Protein AF-H2YXJ9-F1 (afdb_monomer_lite)

Structure (mmCIF, N/CA/C/O backbone):
data_AF-H2YXJ9-F1
#
_entry.id   AF-H2YXJ9-F1
#
loop_
_atom_site.group_PDB
_atom_site.id
_atom_site.type_symbol
_atom_site.label_atom_id
_atom_site.label_alt_id
_atom_site.label_comp_id
_atom_site.label_asym_id
_atom_site.label_entity_id
_atom_site.label_seq_id
_atom_site.pdbx_PDB_ins_code
_atom_site.Cartn_x
_atom_site.Cartn_y
_atom_site.Cartn_z
_atom_site.occupancy
_atom_site.B_iso_or_equiv
_atom_site.auth_seq_id
_atom_site.auth_comp_id
_atom_site.auth_asym_id
_atom_site.auth_atom_id
_atom_site.pdbx_PDB_model_num
ATOM 1 N N . MET A 1 1 ? -15.880 -17.498 7.156 1.00 49.94 1 MET A N 1
ATOM 2 C CA . MET A 1 1 ? -15.996 -17.890 5.734 1.00 49.94 1 MET A CA 1
ATOM 3 C C . MET A 1 1 ? -15.118 -16.949 4.906 1.00 49.94 1 MET A C 1
ATOM 5 O O . MET A 1 1 ? -15.268 -15.735 5.033 1.00 49.94 1 MET A O 1
ATOM 9 N N . LEU A 1 2 ? -14.137 -17.473 4.163 1.00 62.19 2 LEU A N 1
ATOM 10 C CA . LEU A 1 2 ? -13.329 -16.682 3.222 1.00 62.19 2 LEU A CA 1
ATOM 11 C C . LEU A 1 2 ? -14.214 -16.336 2.020 1.00 62.19 2 LEU A C 1
ATOM 13 O O . LEU A 1 2 ? -14.666 -17.236 1.320 1.00 62.19 2 LEU A O 1
ATOM 17 N N . SER A 1 3 ? -14.511 -15.052 1.813 1.00 83.75 3 SER A N 1
ATOM 18 C CA . SER A 1 3 ? -15.211 -14.620 0.603 1.00 83.75 3 SER A CA 1
ATOM 19 C C . SER A 1 3 ? -14.231 -14.598 -0.572 1.00 83.75 3 SER A C 1
ATOM 21 O O . SER A 1 3 ? -13.045 -14.316 -0.386 1.00 83.75 3 SER A O 1
ATOM 23 N N . VAL A 1 4 ? -14.720 -14.866 -1.790 1.00 90.88 4 VAL A N 1
ATOM 24 C CA . VAL A 1 4 ? -13.919 -14.867 -3.034 1.00 90.88 4 VAL A CA 1
ATOM 25 C C . VAL A 1 4 ? -13.062 -13.601 -3.162 1.00 90.88 4 VAL A C 1
ATOM 27 O O . VAL A 1 4 ? -11.912 -13.668 -3.581 1.00 90.88 4 VAL A O 1
ATOM 30 N N . ARG A 1 5 ? -13.583 -12.453 -2.712 1.00 92.50 5 ARG A N 1
ATOM 31 C CA . ARG A 1 5 ? -12.872 -11.167 -2.716 1.00 92.50 5 ARG A CA 1
ATOM 32 C C . ARG A 1 5 ? -11.650 -11.142 -1.794 1.00 92.50 5 ARG A C 1
ATOM 34 O O . ARG A 1 5 ? -10.620 -10.615 -2.195 1.00 92.50 5 ARG A O 1
ATOM 41 N N . LYS A 1 6 ? -11.723 -11.730 -0.594 1.00 92.25 6 LYS A N 1
ATOM 42 C CA . LYS A 1 6 ? -10.558 -11.825 0.312 1.00 92.25 6 LYS A CA 1
ATOM 43 C C . LYS A 1 6 ? -9.484 -12.734 -0.265 1.00 92.25 6 LYS A C 1
ATOM 45 O O . LYS A 1 6 ? -8.307 -12.400 -0.177 1.00 92.25 6 LYS A O 1
ATOM 50 N N . SER A 1 7 ? -9.891 -13.849 -0.871 1.00 92.38 7 SER A N 1
ATOM 51 C CA . SER A 1 7 ? -8.954 -14.738 -1.557 1.00 92.38 7 SER A CA 1
ATOM 52 C C . SER A 1 7 ? -8.295 -14.023 -2.735 1.00 92.38 7 SER A C 1
ATOM 54 O O . SER A 1 7 ? -7.079 -14.056 -2.844 1.00 92.38 7 SER A O 1
ATOM 56 N N . ALA A 1 8 ? -9.058 -13.284 -3.546 1.00 94.88 8 ALA A N 1
ATOM 57 C CA . ALA A 1 8 ? -8.512 -12.499 -4.652 1.00 94.88 8 ALA A CA 1
ATOM 58 C C . ALA A 1 8 ? -7.516 -11.422 -4.183 1.00 94.88 8 ALA A C 1
ATOM 60 O O . ALA A 1 8 ? -6.458 -11.274 -4.788 1.00 94.88 8 ALA A O 1
ATOM 61 N N . LEU A 1 9 ? -7.810 -10.715 -3.082 1.00 96.44 9 LEU A N 1
ATOM 62 C CA . LEU A 1 9 ? -6.880 -9.762 -2.457 1.00 96.44 9 LEU A CA 1
ATOM 63 C C . LEU A 1 9 ? -5.560 -10.424 -2.041 1.00 96.44 9 LEU A C 1
ATOM 65 O O . LEU A 1 9 ? -4.483 -9.864 -2.263 1.00 96.44 9 LEU A O 1
ATOM 69 N N . GLN A 1 10 ? -5.644 -11.610 -1.433 1.00 95.94 10 GLN A N 1
ATOM 70 C CA . GLN A 1 10 ? -4.458 -12.355 -1.028 1.00 95.94 10 GLN A CA 1
ATOM 71 C C . GLN A 1 10 ? -3.670 -12.823 -2.253 1.00 95.94 10 GLN A C 1
ATOM 73 O O . GLN A 1 10 ? -2.494 -12.501 -2.352 1.00 95.94 10 GLN A O 1
ATOM 78 N N . CYS A 1 11 ? -4.326 -13.452 -3.232 1.00 96.50 11 CYS A N 1
ATOM 79 C CA . CYS A 1 11 ? -3.684 -13.896 -4.468 1.00 96.50 11 CYS A CA 1
ATOM 80 C C . CYS A 1 11 ? -3.003 -12.744 -5.219 1.00 96.50 11 CYS A C 1
ATOM 82 O O . CYS A 1 11 ? -1.874 -12.899 -5.670 1.00 96.50 11 CYS A O 1
ATOM 84 N N . ALA A 1 12 ? -3.646 -11.576 -5.325 1.00 97.31 12 ALA A N 1
ATOM 85 C CA . ALA A 1 12 ? -3.034 -10.406 -5.953 1.00 97.31 12 ALA A CA 1
ATOM 86 C C . ALA A 1 12 ? -1.758 -9.976 -5.212 1.00 97.31 12 ALA A C 1
ATOM 88 O O . ALA A 1 12 ? -0.754 -9.647 -5.842 1.00 97.31 12 ALA A O 1
ATOM 89 N N . THR A 1 13 ? -1.778 -10.010 -3.877 1.00 97.56 13 THR A N 1
ATOM 90 C CA . THR A 1 13 ? -0.600 -9.695 -3.057 1.00 97.56 13 THR A CA 1
ATOM 91 C C . THR A 1 13 ? 0.491 -10.753 -3.191 1.00 97.56 13 THR A C 1
ATOM 93 O O . THR A 1 13 ? 1.666 -10.405 -3.259 1.00 97.56 13 THR A O 1
ATOM 96 N N . ASP A 1 14 ? 0.128 -12.029 -3.283 1.00 97.56 14 ASP A N 1
ATOM 97 C CA . ASP A 1 14 ? 1.090 -13.114 -3.469 1.00 97.56 14 ASP A CA 1
ATOM 98 C C . ASP A 1 14 ? 1.794 -12.982 -4.828 1.00 97.56 14 ASP A C 1
ATOM 100 O O . ASP A 1 14 ? 3.018 -13.063 -4.897 1.00 97.56 14 ASP A O 1
ATOM 104 N N . VAL A 1 15 ? 1.051 -12.668 -5.896 1.00 98.00 15 VAL A N 1
ATOM 105 C CA . VAL A 1 15 ? 1.626 -12.391 -7.225 1.00 98.00 15 VAL A CA 1
ATOM 106 C C . VAL A 1 15 ? 2.572 -11.188 -7.176 1.00 98.00 15 VAL A C 1
ATOM 108 O O . VAL A 1 15 ? 3.663 -11.253 -7.742 1.00 98.00 15 VAL A O 1
ATOM 111 N N . LEU A 1 16 ? 2.204 -10.120 -6.459 1.00 97.88 16 LEU A N 1
ATOM 112 C CA . LEU A 1 16 ? 3.081 -8.964 -6.253 1.00 97.88 16 LEU A CA 1
ATOM 113 C C . LEU A 1 16 ? 4.381 -9.341 -5.533 1.00 97.88 16 LEU A C 1
ATOM 115 O O . LEU A 1 16 ? 5.448 -8.875 -5.921 1.00 97.88 16 LEU A O 1
ATOM 119 N N . ASN A 1 17 ? 4.302 -10.194 -4.511 1.00 95.94 17 ASN A N 1
ATOM 120 C CA . ASN A 1 17 ? 5.470 -10.635 -3.748 1.00 95.94 17 ASN A CA 1
ATOM 121 C C . ASN A 1 17 ? 6.439 -11.465 -4.594 1.00 95.94 17 ASN A C 1
ATOM 123 O O . ASN A 1 17 ? 7.650 -11.347 -4.425 1.00 95.94 17 ASN A O 1
ATOM 127 N N . VAL A 1 18 ? 5.919 -12.300 -5.497 1.00 97.06 18 VAL A N 1
ATOM 128 C CA . VAL A 1 18 ? 6.747 -13.124 -6.390 1.00 97.06 18 VAL A CA 1
ATOM 129 C C . VAL A 1 18 ? 7.335 -12.285 -7.530 1.00 97.06 18 VAL A C 1
ATOM 131 O O . VAL A 1 18 ? 8.458 -12.537 -7.967 1.00 97.06 18 VAL A O 1
ATOM 134 N N . HIS A 1 19 ? 6.611 -11.263 -7.997 1.00 96.19 19 HIS A N 1
ATOM 135 C CA . HIS A 1 19 ? 6.986 -10.465 -9.168 1.00 96.19 19 HIS A CA 1
ATOM 136 C C . HIS A 1 19 ? 7.003 -8.944 -8.904 1.00 96.19 19 HIS A C 1
ATOM 138 O O . HIS A 1 19 ? 6.359 -8.188 -9.637 1.00 96.19 19 HIS A O 1
ATOM 144 N N . PRO A 1 20 ? 7.775 -8.446 -7.916 1.00 94.06 20 PRO A N 1
ATOM 145 C CA . PRO A 1 20 ? 7.738 -7.034 -7.523 1.00 94.06 20 PRO A CA 1
ATOM 146 C C . PRO A 1 20 ? 8.311 -6.088 -8.589 1.00 94.06 20 PRO A C 1
ATOM 148 O O . PRO A 1 20 ? 7.957 -4.913 -8.628 1.00 94.06 20 PRO A O 1
ATOM 151 N N . GLY A 1 21 ? 9.185 -6.590 -9.469 1.00 93.62 21 GLY A N 1
ATOM 152 C CA . GLY A 1 21 ? 9.798 -5.806 -10.547 1.00 93.62 21 GLY A CA 1
ATOM 153 C C . GLY A 1 21 ? 8.927 -5.638 -11.795 1.00 93.62 21 GLY A C 1
ATOM 154 O O . GLY A 1 21 ? 9.275 -4.850 -12.670 1.00 93.62 21 GLY A O 1
ATOM 155 N N . VAL A 1 22 ? 7.805 -6.359 -11.903 1.00 96.50 22 VAL A N 1
ATOM 156 C CA . VAL A 1 22 ? 6.930 -6.298 -13.082 1.00 96.50 22 VAL A CA 1
ATOM 157 C C . VAL A 1 22 ? 5.958 -5.131 -12.924 1.00 96.50 22 VAL A C 1
ATOM 159 O O . VAL A 1 22 ? 5.189 -5.067 -11.962 1.00 96.50 22 VAL A O 1
ATOM 162 N N . GLN A 1 23 ? 5.996 -4.177 -13.856 1.00 94.81 23 GLN A N 1
ATOM 163 C CA . GLN A 1 23 ? 5.173 -2.970 -13.780 1.00 94.81 23 GLN A CA 1
ATOM 164 C C . GLN A 1 23 ? 3.682 -3.308 -13.787 1.00 94.81 23 GLN A C 1
ATOM 166 O O . GLN A 1 23 ? 2.958 -2.857 -12.908 1.00 94.81 23 GLN A O 1
ATOM 171 N N . GLU A 1 24 ? 3.243 -4.170 -14.696 1.00 95.75 24 GLU A N 1
ATOM 172 C CA . GLU A 1 24 ? 1.847 -4.575 -14.852 1.00 95.75 24 GLU A CA 1
ATOM 173 C C . GLU A 1 24 ? 1.297 -5.235 -13.581 1.00 95.75 24 GLU A C 1
ATOM 175 O O . GLU A 1 24 ? 0.136 -5.037 -13.230 1.00 95.75 24 GLU A O 1
ATOM 180 N N . VAL A 1 25 ? 2.139 -5.972 -12.850 1.00 97.38 25 VAL A N 1
ATOM 181 C CA . VAL A 1 25 ? 1.769 -6.590 -11.569 1.00 97.38 25 VAL A CA 1
ATOM 182 C C . VAL A 1 25 ? 1.569 -5.528 -10.487 1.00 97.38 25 VAL A C 1
ATOM 184 O O . VAL A 1 25 ? 0.589 -5.592 -9.743 1.00 97.38 25 VAL A O 1
ATOM 187 N N . ARG A 1 26 ? 2.454 -4.524 -10.419 1.00 96.06 26 ARG A N 1
ATOM 188 C CA . ARG A 1 26 ? 2.311 -3.383 -9.499 1.00 96.06 26 ARG A CA 1
ATOM 189 C C . ARG A 1 26 ? 1.051 -2.575 -9.806 1.00 96.06 26 ARG A C 1
ATOM 191 O O . ARG A 1 26 ? 0.286 -2.286 -8.889 1.00 96.06 26 ARG A O 1
ATOM 198 N N . GLU A 1 27 ? 0.808 -2.256 -11.077 1.00 95.56 27 GLU A N 1
ATOM 199 C CA . GLU A 1 27 ? -0.393 -1.529 -11.512 1.00 95.56 27 GLU A CA 1
ATOM 200 C C . GLU A 1 27 ? -1.662 -2.309 -11.157 1.00 95.56 27 GLU A C 1
ATOM 202 O O . GLU A 1 27 ? -2.537 -1.777 -10.473 1.00 95.56 27 GLU A O 1
ATOM 207 N N . MET A 1 28 ? -1.719 -3.595 -11.522 1.00 96.56 28 MET A N 1
ATOM 208 C CA . MET A 1 28 ? -2.838 -4.483 -11.197 1.00 96.56 28 MET A CA 1
ATOM 209 C C . MET A 1 28 ? -3.111 -4.519 -9.694 1.00 96.56 28 MET A C 1
ATOM 211 O O . MET A 1 28 ? -4.268 -4.420 -9.278 1.00 96.56 28 MET A O 1
ATOM 215 N N . TRP A 1 29 ? -2.064 -4.621 -8.869 1.00 97.88 29 TRP A N 1
ATOM 216 C CA . TRP A 1 29 ? -2.231 -4.644 -7.422 1.00 97.88 29 TRP A CA 1
ATOM 217 C C . TRP A 1 29 ? -2.810 -3.325 -6.906 1.00 97.88 29 TRP A C 1
ATOM 219 O O . TRP A 1 29 ? -3.795 -3.342 -6.168 1.00 97.88 29 TRP A O 1
ATOM 229 N N . VAL A 1 30 ? -2.270 -2.176 -7.325 1.00 96.94 30 VAL A N 1
ATOM 230 C CA . VAL A 1 30 ? -2.784 -0.871 -6.881 1.00 96.94 30 VAL A CA 1
ATOM 231 C C . VAL A 1 30 ? -4.234 -0.674 -7.334 1.00 96.94 30 VAL A C 1
ATOM 233 O O . VAL A 1 30 ? -5.084 -0.309 -6.522 1.00 96.94 30 VAL A O 1
ATOM 236 N N . GLU A 1 31 ? -4.555 -0.980 -8.591 1.00 95.88 31 GLU A N 1
ATOM 237 C CA . GLU A 1 31 ? -5.913 -0.849 -9.134 1.00 95.88 31 GLU A CA 1
ATOM 238 C C . GLU A 1 31 ? -6.918 -1.820 -8.496 1.00 95.88 31 GLU A C 1
ATOM 240 O O . GLU A 1 31 ? -8.078 -1.460 -8.281 1.00 95.88 31 GLU A O 1
ATOM 245 N N . GLY A 1 32 ? -6.488 -3.040 -8.169 1.00 95.25 32 GLY A N 1
ATOM 246 C CA . GLY A 1 32 ? -7.337 -4.076 -7.585 1.00 95.25 32 GLY A CA 1
ATOM 247 C C . GLY A 1 32 ? -7.562 -3.915 -6.081 1.00 95.25 32 GLY A C 1
ATOM 248 O O . GLY A 1 32 ? -8.672 -4.165 -5.596 1.00 95.25 32 GLY A O 1
ATOM 249 N N . VAL A 1 33 ? -6.529 -3.484 -5.349 1.00 97.12 33 VAL A N 1
ATOM 250 C CA . VAL A 1 33 ? -6.512 -3.445 -3.879 1.00 97.12 33 VAL A CA 1
ATOM 251 C C . VAL A 1 33 ? -6.978 -2.100 -3.336 1.00 97.12 33 VAL A C 1
ATOM 253 O O . VAL A 1 33 ? -7.807 -2.081 -2.429 1.00 97.12 33 VAL A O 1
ATOM 256 N N . PHE A 1 34 ? -6.529 -0.968 -3.891 1.00 96.31 34 PHE A N 1
ATOM 257 C CA . PHE A 1 34 ? -6.813 0.348 -3.297 1.00 96.31 34 PHE A CA 1
ATOM 258 C C . PHE A 1 34 ? -8.313 0.639 -3.168 1.00 96.31 34 PHE A C 1
ATOM 260 O O . PHE A 1 34 ? -8.732 1.044 -2.085 1.00 96.31 34 PHE A O 1
ATOM 267 N N . PRO A 1 35 ? -9.168 0.388 -4.179 1.00 96.69 35 PRO A N 1
ATOM 268 C CA . PRO A 1 35 ? -10.601 0.657 -4.053 1.00 96.69 35 PRO A CA 1
ATOM 269 C C . PRO A 1 35 ? -11.301 -0.153 -2.951 1.00 96.69 35 PRO A C 1
ATOM 271 O O . PRO A 1 35 ? -12.391 0.213 -2.516 1.00 96.69 35 PRO A O 1
ATOM 274 N N . ARG A 1 36 ? -10.688 -1.242 -2.465 1.00 96.81 36 ARG A N 1
ATOM 275 C CA . ARG A 1 36 ? -11.274 -2.130 -1.449 1.00 96.81 36 ARG A CA 1
ATOM 276 C C . ARG A 1 36 ? -11.222 -1.561 -0.036 1.00 96.81 36 ARG A C 1
ATOM 278 O O . ARG A 1 36 ? -11.882 -2.096 0.850 1.00 96.81 36 ARG A O 1
ATOM 285 N N . VAL A 1 37 ? -10.556 -0.421 0.166 1.00 96.19 37 VAL A N 1
ATOM 286 C CA . VAL A 1 37 ? -10.691 0.356 1.411 1.00 96.19 37 VAL A CA 1
ATOM 287 C C . VAL A 1 37 ? -12.108 0.899 1.610 1.00 96.19 37 VAL A C 1
ATOM 289 O O . VAL A 1 37 ? -12.421 1.362 2.699 1.00 96.19 37 VAL A O 1
ATOM 292 N N . ASP A 1 38 ? -12.950 0.881 0.576 1.00 94.06 38 ASP A N 1
ATOM 293 C CA . ASP A 1 38 ? -14.351 1.318 0.609 1.00 94.06 38 ASP A CA 1
ATOM 294 C C . ASP A 1 38 ? -15.316 0.156 0.320 1.00 94.06 38 ASP A C 1
ATOM 296 O O . ASP A 1 38 ? -16.431 0.366 -0.148 1.00 94.06 38 ASP A O 1
ATOM 300 N N . ASP A 1 39 ? -14.872 -1.089 0.528 1.00 94.88 39 ASP A N 1
ATOM 301 C CA . ASP A 1 39 ? -15.706 -2.264 0.284 1.00 94.88 39 ASP A CA 1
ATOM 302 C C . ASP A 1 39 ? -16.856 -2.355 1.305 1.00 94.88 39 ASP A C 1
ATOM 304 O O . ASP A 1 39 ? -16.666 -2.149 2.504 1.00 94.88 39 ASP A O 1
ATOM 308 N N . ASN A 1 40 ? -18.052 -2.708 0.824 1.00 91.62 40 ASN A N 1
ATOM 309 C CA . ASN A 1 40 ? -19.257 -2.867 1.645 1.00 91.62 40 ASN A CA 1
ATOM 310 C C . ASN A 1 40 ? -19.134 -3.988 2.696 1.00 91.62 40 ASN A C 1
ATOM 312 O O . ASN A 1 40 ? -19.864 -3.993 3.685 1.00 91.62 40 ASN A O 1
ATOM 316 N N . GLU A 1 41 ? -18.251 -4.968 2.482 1.00 93.50 41 GLU A N 1
ATOM 317 C CA . GLU A 1 41 ? -17.950 -6.009 3.463 1.00 93.50 41 GLU A CA 1
ATOM 318 C C . GLU A 1 41 ? -16.778 -5.559 4.346 1.00 93.50 41 GLU A C 1
ATOM 320 O O . GLU A 1 41 ? -15.621 -5.599 3.926 1.00 93.50 41 GLU A O 1
ATOM 325 N N . THR A 1 42 ? -17.057 -5.206 5.606 1.00 93.44 42 THR A N 1
ATOM 326 C CA . THR A 1 42 ? -16.053 -4.699 6.566 1.00 93.44 42 THR A CA 1
ATOM 327 C C . THR A 1 42 ? -14.815 -5.586 6.660 1.00 93.44 42 THR A C 1
ATOM 329 O O . THR A 1 42 ? -13.693 -5.101 6.643 1.00 93.44 42 THR A O 1
ATOM 332 N N . SER A 1 43 ? -14.988 -6.906 6.662 1.00 94.12 43 SER A N 1
ATOM 333 C CA . SER A 1 43 ? -13.852 -7.832 6.738 1.00 94.12 43 SER A CA 1
ATOM 334 C C . SER A 1 43 ? -12.969 -7.871 5.473 1.00 94.12 43 SER A C 1
ATOM 336 O O . SER A 1 43 ? -11.810 -8.277 5.547 1.00 94.12 43 SER A O 1
ATOM 338 N N . VAL A 1 44 ? -13.476 -7.456 4.304 1.00 95.50 44 VAL A N 1
ATOM 339 C CA . VAL A 1 44 ? -12.657 -7.220 3.094 1.00 95.50 44 VAL A CA 1
ATOM 340 C C . VAL A 1 44 ? -11.885 -5.912 3.247 1.00 95.50 44 VAL A C 1
ATOM 342 O O . VAL A 1 44 ? -10.687 -5.868 2.963 1.00 95.50 44 VAL A O 1
ATOM 345 N N . GLN A 1 45 ? -12.548 -4.868 3.747 1.00 96.00 45 GLN A N 1
ATOM 346 C CA . GLN A 1 45 ? -11.928 -3.576 4.033 1.00 96.00 45 GLN A CA 1
ATOM 347 C C . GLN A 1 45 ? -10.783 -3.711 5.056 1.00 96.00 45 GLN A C 1
ATOM 349 O O . GLN A 1 45 ? -9.679 -3.233 4.805 1.00 96.00 45 GLN A O 1
ATOM 354 N N . GLU A 1 46 ? -10.995 -4.420 6.166 1.00 95.19 46 GLU A N 1
ATOM 355 C CA . GLU A 1 46 ? -9.968 -4.685 7.185 1.00 95.19 46 GLU A CA 1
ATOM 356 C C . GLU A 1 46 ? -8.753 -5.401 6.593 1.00 95.19 46 GLU A C 1
ATOM 358 O O . GLU A 1 46 ? -7.615 -4.967 6.781 1.00 95.19 46 GLU A O 1
ATOM 363 N N . LYS A 1 47 ? -8.985 -6.463 5.810 1.00 95.88 47 LYS A N 1
ATOM 364 C CA . LYS A 1 47 ? -7.905 -7.180 5.123 1.00 95.88 47 LYS A CA 1
ATOM 365 C C . LYS A 1 47 ? -7.153 -6.262 4.158 1.00 95.88 47 LYS A C 1
ATOM 367 O O . LYS A 1 47 ? -5.932 -6.341 4.083 1.00 95.88 47 LYS A O 1
ATOM 372 N N . THR A 1 48 ? -7.861 -5.378 3.460 1.00 97.25 48 THR A N 1
ATOM 373 C CA . THR A 1 48 ? -7.252 -4.393 2.557 1.00 97.25 48 THR A CA 1
ATOM 374 C C . THR A 1 48 ? -6.331 -3.442 3.315 1.00 97.25 48 THR A C 1
ATOM 376 O O . THR A 1 48 ? -5.191 -3.250 2.898 1.00 97.25 48 THR A O 1
ATOM 379 N N . PHE A 1 49 ? -6.775 -2.895 4.452 1.00 97.12 49 PHE A N 1
ATOM 380 C CA . PHE A 1 49 ? -5.930 -2.019 5.267 1.00 97.12 49 PHE A CA 1
ATOM 381 C C . PHE A 1 49 ? -4.678 -2.729 5.781 1.00 97.12 49 PHE A C 1
ATOM 383 O O . PHE A 1 49 ? -3.616 -2.112 5.774 1.00 97.12 49 PHE A O 1
ATOM 390 N N . LEU A 1 50 ? -4.773 -4.009 6.157 1.00 96.44 50 LEU A N 1
ATOM 391 C CA . LEU A 1 50 ? -3.611 -4.805 6.568 1.00 96.44 50 LEU A CA 1
ATOM 392 C C . LEU A 1 50 ? -2.598 -4.980 5.427 1.00 96.44 50 LEU A C 1
ATOM 394 O O . LEU A 1 50 ? -1.408 -4.755 5.626 1.00 96.44 50 LEU A O 1
ATOM 398 N N . LEU A 1 51 ? -3.064 -5.336 4.226 1.00 97.25 51 LEU A N 1
ATOM 399 C CA . LEU A 1 51 ? -2.190 -5.519 3.060 1.00 97.25 51 LEU A CA 1
ATOM 400 C C . LEU A 1 51 ? -1.538 -4.197 2.631 1.00 97.25 51 LEU A C 1
ATOM 402 O O . LEU A 1 51 ? -0.343 -4.150 2.344 1.00 97.25 51 LEU A O 1
ATOM 406 N N . MET A 1 52 ? -2.304 -3.103 2.622 1.00 97.00 52 MET A N 1
ATOM 407 C CA . MET A 1 52 ? -1.767 -1.774 2.323 1.00 97.00 52 MET A CA 1
ATOM 408 C C . MET A 1 52 ? -0.777 -1.306 3.391 1.00 97.00 52 MET A C 1
ATOM 410 O O . MET A 1 52 ? 0.220 -0.676 3.055 1.00 97.00 52 MET A O 1
ATOM 414 N N . GLU A 1 53 ? -1.020 -1.603 4.666 1.00 94.69 53 GLU A N 1
ATOM 415 C CA . GLU A 1 53 ? -0.098 -1.249 5.744 1.00 94.69 53 GLU A CA 1
ATOM 416 C C . GLU A 1 53 ? 1.240 -1.963 5.569 1.00 94.69 53 GLU A C 1
ATOM 418 O O . GLU A 1 53 ? 2.285 -1.320 5.613 1.00 94.69 53 GLU A O 1
ATOM 423 N N . GLU A 1 54 ? 1.211 -3.269 5.304 1.00 95.12 54 GLU A N 1
ATOM 424 C CA . GLU A 1 54 ? 2.409 -4.065 5.048 1.00 95.12 54 GLU A CA 1
ATOM 425 C C . GLU A 1 54 ? 3.198 -3.517 3.847 1.00 95.12 54 GLU A C 1
ATOM 427 O O . GLU A 1 54 ? 4.392 -3.235 3.953 1.00 95.12 54 GLU A O 1
ATOM 432 N N . LYS A 1 55 ? 2.530 -3.321 2.703 1.00 95.69 55 LYS A N 1
ATOM 433 C CA . LYS A 1 55 ? 3.209 -2.970 1.446 1.00 95.69 55 LYS A CA 1
ATOM 434 C C . LYS A 1 55 ? 3.558 -1.501 1.300 1.00 95.69 55 LYS A C 1
ATOM 436 O O . LYS A 1 55 ? 4.474 -1.184 0.547 1.00 95.69 55 LYS A O 1
ATOM 441 N N . ILE A 1 56 ? 2.860 -0.606 1.992 1.00 93.56 56 ILE A N 1
ATOM 442 C CA . ILE A 1 56 ? 3.094 0.837 1.898 1.00 93.56 56 ILE A CA 1
ATOM 443 C C . ILE A 1 56 ? 3.742 1.350 3.177 1.00 93.56 56 ILE A C 1
ATOM 445 O O . ILE A 1 56 ? 4.880 1.807 3.143 1.00 93.56 56 ILE A O 1
ATOM 449 N N . LEU A 1 57 ? 3.041 1.276 4.311 1.00 90.44 57 LEU A N 1
ATOM 450 C CA . LEU A 1 57 ? 3.495 1.912 5.549 1.00 90.44 57 LEU A CA 1
ATOM 451 C C . LEU A 1 57 ? 4.789 1.268 6.062 1.00 90.44 57 LEU A C 1
ATOM 453 O O . LEU A 1 57 ? 5.776 1.967 6.295 1.00 90.44 57 LEU A O 1
ATOM 457 N N . GLN A 1 58 ? 4.789 -0.060 6.194 1.00 91.44 58 GLN A N 1
ATOM 458 C CA . GLN A 1 58 ? 5.939 -0.809 6.693 1.00 91.44 58 GLN A CA 1
ATOM 459 C C . GLN A 1 58 ? 7.064 -0.865 5.662 1.00 91.44 58 GLN A C 1
ATOM 461 O O . GLN A 1 58 ? 8.224 -0.673 6.019 1.00 91.44 58 GLN A O 1
ATOM 466 N N . GLY A 1 59 ? 6.740 -1.037 4.379 1.00 91.44 59 GLY A N 1
ATOM 467 C CA . GLY A 1 59 ? 7.753 -1.058 3.326 1.00 91.44 59 GLY A CA 1
ATOM 468 C C . GLY A 1 59 ? 8.511 0.273 3.172 1.00 91.44 59 GLY A C 1
ATOM 469 O O . GLY A 1 59 ? 9.741 0.258 3.115 1.00 91.44 59 GLY A O 1
ATOM 470 N N . VAL A 1 60 ? 7.851 1.440 3.276 1.00 88.69 60 VAL A N 1
ATOM 471 C CA . VAL A 1 60 ? 8.535 2.758 3.269 1.00 88.69 60 VAL A CA 1
ATOM 472 C C . VAL A 1 60 ? 9.565 2.869 4.400 1.00 88.69 60 VAL A C 1
ATOM 474 O O . VAL A 1 60 ? 10.658 3.424 4.210 1.00 88.69 60 VAL A O 1
ATOM 477 N N . ILE A 1 61 ? 9.236 2.334 5.582 1.00 89.19 61 ILE A N 1
ATOM 478 C CA . ILE A 1 61 ? 10.134 2.344 6.742 1.00 89.19 61 ILE A CA 1
ATOM 479 C C . ILE A 1 61 ? 11.036 1.117 6.847 1.00 89.19 61 ILE A C 1
ATOM 481 O O . ILE A 1 61 ? 11.889 1.099 7.740 1.00 89.19 61 ILE A O 1
ATOM 485 N N . SER A 1 62 ? 10.945 0.171 5.916 1.00 88.38 62 SER A N 1
ATOM 486 C CA . SER A 1 62 ? 11.798 -1.010 5.890 1.00 88.38 62 SER A CA 1
ATOM 487 C C . SER A 1 62 ? 13.276 -0.623 5.778 1.00 88.38 62 SER A C 1
ATOM 489 O O . SER A 1 62 ? 13.641 0.452 5.280 1.00 88.38 62 SER A O 1
ATOM 491 N N . GLN A 1 63 ? 14.133 -1.486 6.317 1.00 87.19 63 GLN A N 1
ATOM 492 C CA . GLN A 1 63 ? 15.580 -1.443 6.091 1.00 87.19 63 GLN A CA 1
ATOM 493 C C . GLN A 1 63 ? 15.972 -2.243 4.845 1.00 87.19 63 GLN A C 1
ATOM 495 O O . GLN A 1 63 ? 17.053 -2.035 4.300 1.00 87.19 63 GLN A O 1
ATOM 500 N N . ASN A 1 64 ? 15.092 -3.131 4.377 1.00 90.62 64 ASN A N 1
ATOM 501 C CA . ASN A 1 64 ? 15.282 -3.845 3.130 1.00 90.62 64 ASN A CA 1
ATOM 502 C C . ASN A 1 64 ? 15.040 -2.891 1.954 1.00 90.62 64 ASN A C 1
ATOM 504 O O . ASN A 1 64 ? 13.948 -2.343 1.786 1.00 90.62 64 ASN A O 1
ATOM 508 N N . VAL A 1 65 ? 16.071 -2.715 1.129 1.00 88.00 65 VAL A N 1
ATOM 509 C CA . VAL A 1 65 ? 16.041 -1.830 -0.041 1.00 88.00 65 VAL A CA 1
ATOM 510 C C . VAL A 1 65 ? 14.984 -2.274 -1.053 1.00 88.00 65 VAL A C 1
ATOM 512 O O . VAL A 1 65 ? 14.359 -1.421 -1.677 1.00 88.00 65 VAL A O 1
ATOM 515 N N . GLN A 1 66 ? 14.743 -3.582 -1.194 1.00 88.94 66 GLN A N 1
ATOM 516 C CA . GLN A 1 66 ? 13.753 -4.110 -2.138 1.00 88.94 66 GLN A CA 1
ATOM 517 C C . GLN A 1 66 ? 12.326 -3.748 -1.723 1.00 88.94 66 GLN A C 1
ATOM 519 O O . GLN A 1 66 ? 11.575 -3.214 -2.536 1.00 88.94 66 GLN A O 1
ATOM 524 N N . ASP A 1 67 ? 11.982 -3.956 -0.449 1.00 89.69 67 ASP A N 1
ATOM 525 C CA . ASP A 1 67 ? 10.662 -3.602 0.088 1.00 89.69 67 ASP A CA 1
ATOM 526 C C . ASP A 1 67 ? 10.434 -2.093 0.015 1.00 89.69 67 ASP A C 1
ATOM 528 O O . ASP A 1 67 ? 9.369 -1.636 -0.397 1.00 89.69 67 ASP A O 1
ATOM 532 N N . GLN A 1 68 ? 11.465 -1.314 0.355 1.00 91.06 68 GLN A N 1
ATOM 533 C CA . GLN A 1 68 ? 11.403 0.136 0.261 1.00 91.06 68 GLN A CA 1
ATOM 534 C C . GLN A 1 68 ? 11.202 0.597 -1.186 1.00 91.06 68 GLN A C 1
ATOM 536 O O . GLN A 1 68 ? 10.359 1.460 -1.433 1.00 91.06 68 GLN A O 1
ATOM 541 N N . SER A 1 69 ? 11.960 0.043 -2.138 1.00 91.38 69 SER A N 1
ATOM 542 C CA . SER A 1 69 ? 11.812 0.368 -3.560 1.00 91.38 69 SER A CA 1
ATOM 543 C C . SER A 1 69 ? 10.404 0.047 -4.040 1.00 91.38 69 SER A C 1
ATOM 545 O O . SER A 1 69 ? 9.749 0.921 -4.599 1.00 91.38 69 SER A O 1
ATOM 547 N N . LEU A 1 70 ? 9.905 -1.153 -3.729 1.00 94.75 70 LEU A N 1
ATOM 548 C CA . LEU A 1 70 ? 8.561 -1.572 -4.104 1.00 94.75 70 LEU A CA 1
ATOM 549 C C . LEU A 1 70 ? 7.502 -0.598 -3.574 1.00 94.75 70 LEU A C 1
ATOM 551 O O . LEU A 1 70 ? 6.640 -0.167 -4.335 1.00 94.75 70 LEU A O 1
ATOM 555 N N . SER A 1 71 ? 7.562 -0.209 -2.297 1.00 94.19 71 SER A N 1
ATOM 556 C CA . SER A 1 71 ? 6.600 0.750 -1.740 1.00 94.19 71 SER A CA 1
ATOM 557 C C . SER A 1 71 ? 6.618 2.086 -2.470 1.00 94.19 71 SER A C 1
ATOM 559 O O . SER A 1 71 ? 5.558 2.640 -2.764 1.00 94.19 71 SER A O 1
ATOM 561 N N . TRP A 1 72 ? 7.808 2.612 -2.773 1.00 91.88 72 TRP A N 1
ATOM 562 C CA . TRP A 1 72 ? 7.928 3.867 -3.511 1.00 91.88 72 TRP A CA 1
ATOM 563 C C . TRP A 1 72 ? 7.423 3.742 -4.938 1.00 91.88 72 TRP A C 1
ATOM 565 O O . TRP A 1 72 ? 6.766 4.663 -5.408 1.00 91.88 72 TRP A O 1
ATOM 575 N N . ASP A 1 73 ? 7.642 2.607 -5.590 1.00 93.50 73 ASP A N 1
ATOM 576 C CA . ASP A 1 73 ? 7.138 2.350 -6.932 1.00 93.50 73 ASP A CA 1
ATOM 577 C C . ASP A 1 73 ? 5.604 2.271 -6.974 1.00 93.50 73 ASP A C 1
ATOM 579 O O . ASP A 1 73 ? 4.964 2.850 -7.855 1.00 93.50 73 ASP A O 1
ATOM 583 N N . LEU A 1 74 ? 4.992 1.613 -5.983 1.00 95.12 74 LEU A N 1
ATOM 584 C CA . LEU A 1 74 ? 3.533 1.577 -5.829 1.00 95.12 74 LEU A CA 1
ATOM 585 C C . LEU A 1 74 ? 2.965 2.988 -5.606 1.00 95.12 74 LEU A C 1
ATOM 587 O O . LEU A 1 74 ? 1.923 3.339 -6.161 1.00 95.12 74 LEU A O 1
ATOM 591 N N . LEU A 1 75 ? 3.657 3.823 -4.824 1.00 92.88 75 LEU A N 1
ATOM 592 C CA . LEU A 1 75 ? 3.281 5.225 -4.623 1.00 92.88 75 LEU A CA 1
ATOM 593 C C . LEU A 1 75 ? 3.553 6.085 -5.874 1.00 92.88 75 LEU A C 1
ATOM 595 O O . LEU A 1 75 ? 2.788 7.007 -6.162 1.00 92.88 75 LEU A O 1
ATOM 599 N N . ALA A 1 76 ? 4.595 5.779 -6.651 1.00 90.94 76 ALA A N 1
ATOM 600 C CA . ALA A 1 76 ? 4.917 6.445 -7.911 1.00 90.94 76 ALA A CA 1
ATOM 601 C C . ALA A 1 76 ? 3.826 6.231 -8.958 1.00 90.94 76 ALA A C 1
ATOM 603 O O . ALA A 1 76 ? 3.454 7.183 -9.647 1.00 90.94 76 ALA A O 1
ATOM 604 N N . PHE A 1 77 ? 3.210 5.047 -8.997 1.00 91.62 77 PHE A N 1
ATOM 605 C CA . PHE A 1 77 ? 2.061 4.799 -9.867 1.00 91.62 77 PHE A CA 1
ATOM 606 C C . PHE A 1 77 ? 0.913 5.793 -9.630 1.00 91.62 77 PHE A C 1
ATOM 608 O O . PHE A 1 77 ? 0.292 6.256 -10.586 1.00 91.62 77 PHE A O 1
ATOM 615 N N . LEU A 1 78 ? 0.676 6.224 -8.387 1.00 90.62 78 LEU A N 1
ATOM 616 C CA . LEU A 1 78 ? -0.354 7.226 -8.067 1.00 90.62 78 LEU A CA 1
ATOM 617 C C . LEU A 1 78 ? -0.056 8.605 -8.667 1.00 90.62 78 LEU A C 1
ATOM 619 O O . LEU A 1 78 ? -0.958 9.437 -8.790 1.00 90.62 78 LEU A O 1
ATOM 623 N N . SER A 1 79 ? 1.197 8.859 -9.039 1.00 87.38 79 SER A N 1
ATOM 624 C CA . SER A 1 79 ? 1.628 10.093 -9.698 1.00 87.38 79 SER A CA 1
ATOM 625 C C . SER A 1 79 ? 1.275 10.123 -11.186 1.00 87.38 79 SER A C 1
ATOM 627 O O . SER A 1 79 ? 1.224 11.202 -11.768 1.00 87.38 79 SER A O 1
ATOM 629 N N . THR A 1 80 ? 0.968 8.966 -11.777 1.00 89.25 80 THR A N 1
ATOM 630 C CA . THR A 1 80 ? 0.533 8.839 -13.173 1.00 89.25 80 THR A CA 1
ATOM 631 C C . THR A 1 80 ? -0.924 9.270 -13.362 1.00 89.25 80 THR A C 1
ATOM 633 O O . THR A 1 80 ? -1.704 9.342 -12.409 1.00 89.25 80 THR A O 1
ATOM 636 N N . GLU A 1 81 ? -1.323 9.503 -14.613 1.00 86.25 81 GLU A N 1
ATOM 637 C CA . GLU A 1 81 ? -2.714 9.802 -14.970 1.00 86.25 81 GLU A CA 1
ATOM 638 C C . GLU A 1 81 ? -3.674 8.671 -14.556 1.00 86.25 81 GLU A C 1
ATOM 640 O O . GLU A 1 81 ? -4.713 8.928 -13.944 1.00 86.25 81 GLU A O 1
ATOM 645 N N . LYS A 1 82 ? -3.282 7.410 -14.792 1.00 84.75 82 LYS A N 1
ATOM 646 C CA . LYS A 1 82 ? -4.070 6.223 -14.420 1.00 84.75 82 LYS A CA 1
ATOM 647 C C . LYS A 1 82 ? -4.243 6.088 -12.906 1.00 84.75 82 LYS A C 1
ATOM 649 O O . LYS A 1 82 ? -5.331 5.757 -12.430 1.00 84.75 82 LYS A O 1
ATOM 654 N N . GLY A 1 83 ? -3.179 6.362 -12.150 1.00 87.44 83 GLY A N 1
ATOM 655 C CA . GLY A 1 83 ? -3.157 6.219 -10.695 1.00 87.44 83 GLY A CA 1
ATOM 656 C C . GLY A 1 83 ? -3.742 7.407 -9.927 1.00 87.44 83 GLY A C 1
ATOM 657 O O . GLY A 1 83 ? -4.122 7.247 -8.766 1.00 87.44 83 GLY A O 1
ATOM 658 N N . ASN A 1 84 ? -3.886 8.584 -10.547 1.00 88.31 84 ASN A N 1
ATOM 659 C CA . ASN A 1 84 ? -4.375 9.793 -9.874 1.00 88.31 84 ASN A CA 1
ATOM 660 C C . ASN A 1 84 ? -5.752 9.591 -9.208 1.00 88.31 84 ASN A C 1
ATOM 662 O O . ASN A 1 84 ? -5.967 10.011 -8.070 1.00 88.31 84 ASN A O 1
ATOM 666 N N . ARG A 1 85 ? -6.662 8.859 -9.868 1.00 90.31 85 ARG A N 1
ATOM 667 C CA . ARG A 1 85 ? -7.994 8.522 -9.324 1.00 90.31 85 ARG A CA 1
ATOM 668 C C . ARG A 1 85 ? -7.947 7.672 -8.048 1.00 90.31 85 ARG A C 1
ATOM 670 O O . ARG A 1 85 ? -8.905 7.667 -7.283 1.00 90.31 85 ARG A O 1
ATOM 677 N N . LEU A 1 86 ? -6.848 6.959 -7.801 1.00 94.06 86 LEU A N 1
ATOM 678 C CA . LEU A 1 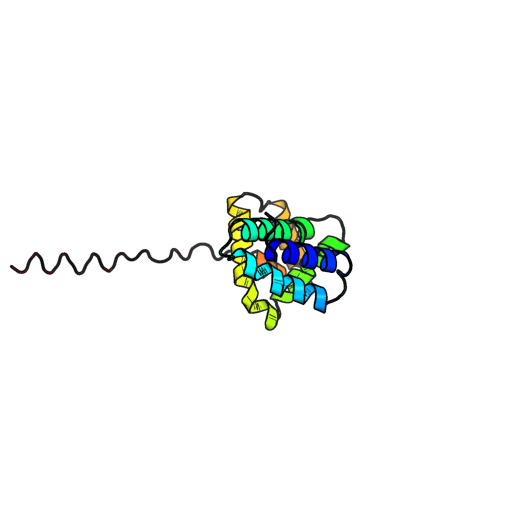86 ? -6.703 6.034 -6.672 1.00 94.06 86 LEU A CA 1
ATOM 679 C C . LEU A 1 86 ? -6.160 6.722 -5.415 1.00 94.06 86 LEU A C 1
ATOM 681 O O . LEU A 1 86 ? -6.221 6.155 -4.323 1.00 94.06 86 LEU A O 1
ATOM 685 N N . ARG A 1 87 ? -5.689 7.970 -5.534 1.00 91.25 87 ARG A N 1
ATOM 686 C CA . ARG A 1 87 ? -5.162 8.756 -4.406 1.00 91.25 87 ARG A CA 1
ATOM 687 C C . ARG A 1 87 ? -6.168 8.922 -3.275 1.00 91.25 87 ARG A C 1
ATOM 689 O O . ARG A 1 87 ? -5.771 8.939 -2.113 1.00 91.25 87 ARG A O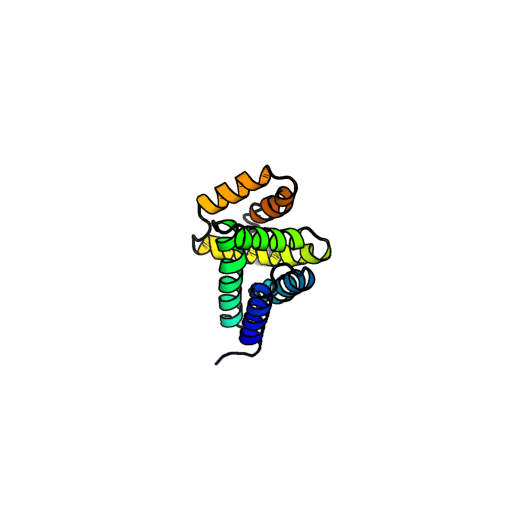 1
ATOM 696 N N . ILE A 1 88 ? -7.462 8.981 -3.595 1.00 91.94 88 ILE A N 1
ATOM 697 C CA . ILE A 1 88 ? -8.526 9.117 -2.589 1.00 91.94 88 ILE A CA 1
ATOM 698 C C . ILE A 1 88 ? -8.486 7.946 -1.598 1.00 91.94 88 ILE A C 1
ATOM 700 O O . ILE A 1 88 ? -8.728 8.119 -0.405 1.00 91.94 88 ILE A O 1
ATOM 704 N N . TYR A 1 89 ? -8.170 6.745 -2.087 1.00 95.25 89 TYR A N 1
ATOM 705 C CA . TYR A 1 89 ? -8.138 5.531 -1.281 1.00 95.25 89 TYR A CA 1
ATOM 706 C C . TYR A 1 89 ? -6.883 5.467 -0.415 1.00 95.25 89 TYR A C 1
ATOM 708 O O . TYR A 1 89 ? -6.969 5.086 0.752 1.00 95.25 89 TYR A O 1
ATOM 716 N N . LEU A 1 90 ? -5.744 5.943 -0.934 1.00 93.69 90 LEU A N 1
ATOM 717 C CA . LEU A 1 90 ? -4.545 6.138 -0.120 1.00 93.69 90 LEU A CA 1
ATOM 718 C C . LEU A 1 90 ? -4.812 7.124 1.024 1.00 93.69 90 LEU A C 1
ATOM 720 O O . LEU A 1 90 ? -4.484 6.834 2.170 1.00 93.69 90 LEU A O 1
ATOM 724 N N . GLN A 1 91 ? -5.463 8.257 0.746 1.00 92.06 91 GLN A N 1
ATOM 725 C CA . GLN A 1 91 ? -5.828 9.226 1.784 1.00 92.06 91 GLN A CA 1
ATOM 726 C C . GLN A 1 91 ? -6.761 8.615 2.840 1.00 92.06 91 GLN A C 1
ATOM 728 O O . GLN A 1 91 ? -6.591 8.864 4.036 1.00 92.06 91 GLN A O 1
ATOM 733 N N . LYS A 1 92 ? -7.726 7.777 2.433 1.00 93.38 92 LYS A N 1
ATOM 734 C CA . LYS A 1 92 ? -8.574 7.017 3.370 1.00 93.38 92 LYS A CA 1
ATOM 735 C C . LYS A 1 92 ? -7.742 6.073 4.248 1.00 93.38 92 LYS A C 1
ATOM 737 O O . LYS A 1 92 ? -7.952 6.056 5.460 1.00 93.38 92 LYS A O 1
ATOM 742 N N . ALA A 1 93 ? -6.783 5.348 3.669 1.00 94.06 93 ALA A N 1
ATOM 743 C CA . ALA A 1 93 ? -5.883 4.462 4.408 1.00 94.06 93 ALA A CA 1
ATOM 744 C C . ALA A 1 93 ? -4.990 5.226 5.398 1.00 94.06 93 ALA A C 1
ATOM 746 O O . ALA A 1 93 ? -4.920 4.854 6.566 1.00 94.06 93 ALA A O 1
ATOM 747 N N . ILE A 1 94 ? -4.410 6.359 4.994 1.00 90.62 94 ILE A N 1
ATOM 748 C CA . ILE A 1 94 ? -3.605 7.211 5.883 1.00 90.62 94 ILE A CA 1
ATOM 749 C C . ILE A 1 94 ? -4.444 7.730 7.055 1.00 90.62 94 ILE A C 1
ATOM 751 O O . ILE A 1 94 ? -4.013 7.646 8.205 1.00 90.62 94 ILE A O 1
ATOM 755 N N . ARG A 1 95 ? -5.675 8.200 6.806 1.00 90.81 95 ARG A N 1
ATOM 756 C CA . ARG A 1 95 ? -6.600 8.618 7.877 1.00 90.81 95 ARG A CA 1
ATOM 757 C C . ARG A 1 95 ? -6.935 7.465 8.825 1.00 90.81 95 ARG A C 1
ATOM 759 O O . ARG A 1 95 ? -7.013 7.679 10.034 1.00 90.81 95 ARG A O 1
ATOM 766 N N . HIS A 1 96 ? -7.126 6.258 8.293 1.00 92.31 96 HIS A N 1
ATOM 767 C CA . HIS A 1 96 ? -7.349 5.052 9.090 1.00 92.31 96 HIS A CA 1
ATOM 768 C C . HIS A 1 96 ? -6.136 4.738 9.983 1.00 92.31 96 HIS A C 1
ATOM 770 O O . HIS A 1 96 ? -6.294 4.582 11.194 1.00 92.31 96 HIS A O 1
ATOM 776 N N . TRP A 1 97 ? -4.922 4.745 9.429 1.00 92.25 97 TRP A N 1
ATOM 777 C CA . TRP A 1 97 ? -3.686 4.508 10.183 1.00 92.25 97 TRP A CA 1
ATOM 778 C C . TRP A 1 97 ? -3.387 5.601 11.209 1.00 92.25 97 TRP A C 1
ATOM 780 O O . TRP A 1 97 ? -2.900 5.295 12.295 1.00 92.25 97 TRP A O 1
ATOM 790 N N . ASN A 1 98 ? -3.718 6.861 10.915 1.00 87.38 98 ASN A N 1
ATOM 791 C CA . ASN A 1 98 ? -3.558 7.963 11.862 1.00 87.38 98 ASN A CA 1
ATOM 792 C C . ASN A 1 98 ? -4.471 7.781 13.087 1.00 87.38 98 ASN A C 1
ATOM 794 O O . ASN A 1 98 ? -4.020 7.894 14.224 1.00 87.38 98 ASN A O 1
ATOM 798 N N . ARG A 1 99 ? -5.737 7.383 12.875 1.00 89.56 99 ARG A N 1
ATOM 799 C CA . ARG A 1 99 ? -6.665 7.038 13.972 1.00 89.56 99 ARG A CA 1
ATOM 800 C C . ARG A 1 99 ? -6.172 5.859 14.816 1.00 89.56 99 ARG A C 1
ATOM 802 O O . ARG A 1 99 ? -6.460 5.809 16.004 1.00 89.56 99 ARG A O 1
ATOM 809 N N . GLN A 1 100 ? -5.421 4.940 14.212 1.00 90.12 100 GLN A N 1
ATOM 810 C CA . GLN A 1 100 ? -4.783 3.808 14.893 1.00 90.12 100 GLN A CA 1
ATOM 811 C C . GLN A 1 100 ? -3.395 4.136 15.470 1.00 90.12 100 GLN A C 1
ATOM 813 O O . GLN A 1 100 ? -2.731 3.235 15.970 1.00 90.12 100 GLN A O 1
ATOM 818 N N . GLN A 1 101 ? -2.937 5.393 15.389 1.00 86.19 101 GLN A N 1
ATOM 819 C CA . GLN A 1 101 ? -1.606 5.837 15.830 1.00 86.19 101 GLN A CA 1
ATOM 820 C C . GLN A 1 101 ? -0.431 5.092 15.163 1.00 86.19 101 GLN A C 1
ATOM 822 O O . GLN A 1 101 ? 0.677 5.044 15.693 1.00 86.19 101 GLN A O 1
ATOM 827 N N . LYS A 1 102 ? -0.649 4.537 13.967 1.00 85.38 102 LYS A N 1
ATOM 828 C CA . LYS A 1 102 ? 0.374 3.819 13.187 1.00 85.38 102 LYS A CA 1
ATOM 829 C C . LYS A 1 102 ? 1.275 4.747 12.373 1.00 85.38 102 LYS A C 1
ATOM 831 O O . LYS A 1 102 ? 2.351 4.348 11.937 1.00 85.38 102 LYS A O 1
ATOM 836 N N . VAL A 1 103 ? 0.861 5.999 12.176 1.00 80.88 103 VAL A N 1
ATOM 83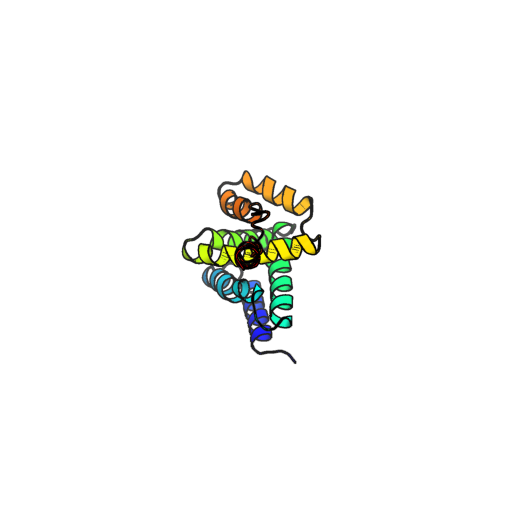7 C CA . VAL A 1 103 ? 1.692 7.033 11.548 1.00 80.88 103 VAL A CA 1
ATOM 838 C C . VAL A 1 103 ? 2.706 7.528 12.580 1.00 80.88 103 VAL A C 1
ATOM 840 O O . VAL A 1 103 ? 2.405 8.365 13.428 1.00 80.88 103 VAL A O 1
ATOM 843 N N . THR A 1 104 ? 3.914 6.969 12.537 1.00 79.75 104 THR A N 1
ATOM 844 C CA . THR A 1 104 ? 4.978 7.273 13.502 1.00 79.75 104 THR A CA 1
ATOM 845 C C . THR A 1 104 ? 5.832 8.466 13.069 1.00 79.75 104 THR A C 1
ATOM 847 O O . THR A 1 104 ? 5.928 8.802 11.887 1.00 79.75 104 THR A O 1
ATOM 850 N N . LYS A 1 105 ? 6.540 9.081 14.028 1.00 78.62 105 LYS A N 1
ATOM 851 C CA . LYS A 1 105 ? 7.541 10.127 13.737 1.00 78.62 105 LYS A CA 1
ATOM 852 C C . LYS A 1 105 ? 8.603 9.642 12.743 1.00 78.62 105 LYS A C 1
ATOM 854 O O . LYS A 1 105 ? 9.012 10.403 11.874 1.00 78.62 105 LYS A O 1
ATOM 859 N N . THR A 1 106 ? 9.001 8.374 12.837 1.00 78.75 106 THR A N 1
ATOM 860 C CA . THR A 1 106 ? 9.974 7.738 11.939 1.00 78.75 106 THR A CA 1
ATOM 861 C C . THR A 1 106 ? 9.474 7.670 10.500 1.00 78.75 106 THR A C 1
ATOM 863 O O . THR A 1 106 ? 10.238 7.948 9.577 1.00 78.75 106 THR A O 1
ATOM 866 N N . LEU A 1 107 ? 8.192 7.349 10.297 1.00 79.94 107 LEU A N 1
ATOM 867 C CA . LEU A 1 107 ? 7.578 7.365 8.971 1.00 79.94 107 LEU A CA 1
ATOM 868 C C . LEU A 1 107 ? 7.615 8.775 8.372 1.00 79.94 107 LEU A C 1
ATOM 870 O O . LEU A 1 107 ? 8.089 8.946 7.253 1.00 79.94 107 LEU A O 1
ATOM 874 N N . VAL A 1 108 ? 7.203 9.790 9.138 1.00 80.75 108 VAL A N 1
ATOM 875 C CA . VAL A 1 108 ? 7.233 11.193 8.689 1.00 80.75 108 VAL A CA 1
ATOM 876 C C . VAL A 1 108 ? 8.658 11.634 8.352 1.00 80.75 108 VAL A C 1
ATOM 878 O O . VAL A 1 108 ? 8.882 12.203 7.289 1.00 80.75 108 VAL A O 1
ATOM 881 N N . GLN A 1 109 ? 9.639 11.323 9.202 1.00 82.31 109 GLN A N 1
ATOM 882 C CA . GLN A 1 109 ? 11.050 11.641 8.952 1.00 82.31 109 GLN A CA 1
ATOM 883 C C . GLN A 1 109 ? 11.579 10.974 7.681 1.00 82.31 109 GLN A C 1
ATOM 885 O O . GLN A 1 109 ? 12.245 11.631 6.882 1.00 82.31 109 GLN A O 1
ATOM 890 N N . LYS A 1 110 ? 11.261 9.692 7.457 1.00 80.75 110 LYS A N 1
ATOM 891 C CA . LYS A 1 110 ? 11.654 8.987 6.231 1.00 80.75 110 LYS A CA 1
ATOM 892 C C . LYS A 1 110 ? 10.990 9.580 4.993 1.00 80.75 110 LYS A C 1
ATOM 894 O O . LYS A 1 110 ? 11.661 9.723 3.974 1.00 80.75 110 LYS A O 1
ATOM 899 N N . ILE A 1 111 ? 9.714 9.953 5.064 1.00 79.69 111 ILE A N 1
ATOM 900 C CA . ILE A 1 111 ? 9.031 10.605 3.942 1.00 79.69 111 ILE A CA 1
ATOM 901 C C . ILE A 1 111 ? 9.676 11.966 3.652 1.00 79.69 111 ILE A C 1
ATOM 903 O O . ILE A 1 111 ? 10.025 12.228 2.505 1.00 79.69 111 ILE A O 1
ATOM 907 N N . VAL A 1 112 ? 9.920 12.786 4.681 1.00 79.94 112 VAL A N 1
ATOM 908 C CA . VAL A 1 112 ? 10.577 14.098 4.549 1.00 79.94 112 VAL A CA 1
ATOM 909 C C . VAL A 1 112 ? 11.986 13.970 3.971 1.00 79.94 112 VAL A C 1
ATOM 911 O O . VAL A 1 112 ? 12.346 14.735 3.084 1.00 79.94 112 VAL A O 1
ATOM 914 N N . TYR A 1 113 ? 12.768 12.976 4.400 1.00 79.25 113 TYR A N 1
ATOM 915 C CA . TYR A 1 113 ? 14.087 12.703 3.825 1.00 79.25 113 TYR A CA 1
ATOM 916 C C . TYR A 1 113 ? 14.009 12.398 2.320 1.00 79.25 113 TYR A C 1
ATOM 918 O O . TYR A 1 113 ? 14.808 12.912 1.540 1.00 79.25 113 TYR A O 1
ATOM 926 N N . ASN A 1 114 ? 13.013 11.611 1.898 1.00 77.31 114 ASN A N 1
ATOM 927 C CA . ASN A 1 114 ? 12.815 11.271 0.487 1.00 77.31 114 ASN A CA 1
ATOM 928 C C . ASN A 1 114 ? 12.251 12.435 -0.356 1.00 77.31 114 ASN A C 1
ATOM 930 O O . ASN A 1 114 ? 12.287 12.338 -1.578 1.00 77.31 114 ASN A O 1
ATOM 934 N N . LEU A 1 115 ? 11.807 13.554 0.240 1.00 68.50 115 LEU A N 1
ATOM 935 C CA . LEU A 1 115 ? 11.443 14.769 -0.514 1.00 68.50 115 LEU A CA 1
ATOM 936 C C . LEU A 1 115 ? 12.644 15.415 -1.216 1.00 68.50 115 LEU A C 1
ATOM 938 O O . LEU A 1 115 ? 12.457 16.145 -2.189 1.00 68.50 115 LEU A O 1
ATOM 942 N N . ASN A 1 116 ? 13.854 15.149 -0.719 1.00 69.38 116 ASN A N 1
ATOM 943 C CA . ASN A 1 116 ? 15.104 15.633 -1.302 1.00 69.38 116 ASN A CA 1
ATOM 944 C C . ASN A 1 116 ? 15.595 14.758 -2.467 1.00 69.38 116 ASN A C 1
ATOM 946 O O . ASN A 1 116 ? 16.602 15.086 -3.085 1.00 69.38 116 ASN A O 1
ATOM 950 N N . ASN A 1 117 ? 14.921 13.638 -2.746 1.00 74.06 117 ASN A N 1
ATOM 951 C CA . ASN A 1 117 ? 15.223 12.760 -3.868 1.00 74.06 117 ASN A CA 1
ATOM 952 C C . ASN A 1 117 ? 14.212 13.028 -4.994 1.00 74.06 117 ASN A C 1
ATOM 954 O O . ASN A 1 117 ? 13.009 12.848 -4.788 1.00 74.06 117 ASN A O 1
ATOM 958 N N . ASP A 1 118 ? 14.687 13.466 -6.162 1.00 69.69 118 ASP A N 1
ATOM 959 C CA . ASP A 1 118 ? 13.830 13.951 -7.253 1.00 69.69 118 ASP A CA 1
ATOM 960 C C . ASP A 1 118 ? 12.808 12.905 -7.731 1.00 69.69 118 ASP A C 1
ATOM 962 O O . ASP A 1 118 ? 11.640 13.248 -7.933 1.00 69.69 118 ASP A O 1
ATOM 966 N N . ASP A 1 119 ? 13.182 11.622 -7.777 1.00 72.19 119 ASP A N 1
ATOM 967 C CA . ASP A 1 119 ? 12.303 10.537 -8.241 1.00 72.19 119 ASP A CA 1
ATOM 968 C C . ASP A 1 119 ? 11.188 10.196 -7.235 1.00 72.19 119 ASP A C 1
ATOM 970 O O . ASP A 1 119 ? 10.115 9.709 -7.598 1.00 72.19 119 ASP A O 1
ATOM 974 N N . ARG A 1 120 ? 11.417 10.465 -5.943 1.00 77.00 120 ARG A N 1
ATOM 975 C CA . ARG A 1 120 ? 10.501 10.099 -4.841 1.00 77.00 120 ARG A CA 1
ATOM 976 C C . ARG A 1 120 ? 9.757 11.286 -4.245 1.00 77.00 120 ARG A C 1
ATOM 978 O O . ARG A 1 120 ? 8.848 11.104 -3.432 1.00 77.00 120 ARG A O 1
ATOM 985 N N . LYS A 1 121 ? 10.084 12.497 -4.687 1.00 76.81 121 LYS A N 1
ATOM 986 C CA . LYS A 1 121 ? 9.513 13.754 -4.207 1.00 76.81 121 LYS A CA 1
ATOM 987 C C . LYS A 1 121 ? 7.999 13.820 -4.383 1.00 76.81 121 LYS A C 1
ATOM 989 O O . LYS A 1 121 ? 7.279 14.128 -3.435 1.00 76.81 121 LYS A O 1
ATOM 994 N N . VAL A 1 122 ? 7.506 13.533 -5.586 1.00 77.88 122 VAL A N 1
ATOM 995 C CA . VAL A 1 122 ? 6.080 13.656 -5.934 1.00 77.88 122 VAL A CA 1
ATOM 996 C C . VAL A 1 122 ? 5.211 12.660 -5.135 1.00 77.88 122 VAL A C 1
ATOM 998 O O . VAL A 1 122 ? 4.254 13.107 -4.493 1.00 77.88 122 VAL A O 1
ATOM 1001 N N . PRO A 1 123 ? 5.565 11.362 -5.046 1.00 76.69 123 PRO A N 1
ATOM 1002 C CA . PRO A 1 123 ? 4.866 10.406 -4.183 1.00 76.69 123 PRO A CA 1
ATOM 1003 C C . PRO A 1 123 ? 4.923 10.766 -2.692 1.00 76.69 123 PRO A C 1
ATOM 1005 O O . PRO A 1 123 ? 3.912 10.687 -1.992 1.00 76.69 123 PRO A O 1
ATOM 1008 N N . ALA A 1 124 ? 6.082 11.218 -2.204 1.00 76.69 124 ALA A N 1
ATOM 1009 C CA . ALA A 1 124 ? 6.258 11.629 -0.814 1.00 76.69 124 ALA A CA 1
ATOM 1010 C C . ALA A 1 124 ? 5.345 12.815 -0.444 1.00 76.69 124 ALA A C 1
ATOM 1012 O O . ALA A 1 124 ? 4.631 12.749 0.560 1.00 76.69 124 ALA A O 1
ATOM 1013 N N . TRP A 1 125 ? 5.255 13.849 -1.289 1.00 72.38 125 TRP A N 1
ATOM 1014 C CA . TRP A 1 125 ? 4.322 14.964 -1.080 1.00 72.38 125 TRP A CA 1
ATOM 1015 C C . TRP A 1 125 ? 2.856 14.517 -1.021 1.00 72.38 125 T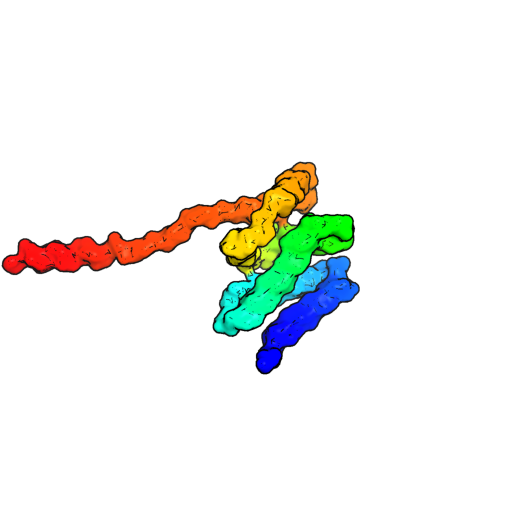RP A C 1
ATOM 1017 O O . TRP A 1 125 ? 2.091 15.038 -0.211 1.00 72.38 125 TRP A O 1
ATOM 1027 N N . MET A 1 126 ? 2.453 13.531 -1.829 1.00 77.00 126 MET A N 1
ATOM 1028 C CA . MET A 1 126 ? 1.077 13.013 -1.811 1.00 77.00 126 MET A CA 1
ATOM 1029 C C . MET A 1 126 ? 0.739 12.291 -0.511 1.00 77.00 126 MET A C 1
ATOM 1031 O O . MET A 1 126 ? -0.387 12.411 -0.035 1.00 77.00 126 MET A O 1
ATOM 1035 N N . THR A 1 127 ? 1.702 11.576 0.075 1.00 72.56 127 THR A N 1
ATOM 1036 C CA . THR A 1 127 ? 1.506 10.922 1.378 1.00 72.56 127 THR A CA 1
ATOM 1037 C C . THR A 1 127 ? 1.419 11.921 2.532 1.00 72.56 127 THR A C 1
ATOM 1039 O O . THR A 1 127 ? 0.682 11.680 3.484 1.00 72.56 127 THR A O 1
ATOM 1042 N N . LEU A 1 128 ? 2.129 13.054 2.448 1.00 69.56 128 LEU A N 1
ATOM 1043 C CA . LEU A 1 128 ? 2.103 14.104 3.475 1.00 69.56 128 LEU A CA 1
ATOM 1044 C C . LEU A 1 128 ? 0.919 15.055 3.354 1.00 69.56 128 LEU A C 1
ATOM 1046 O O . LEU A 1 128 ? 0.605 15.735 4.330 1.00 69.56 128 LEU A O 1
ATOM 1050 N N . LYS A 1 129 ? 0.279 15.134 2.181 1.00 69.75 129 LYS A N 1
ATOM 1051 C CA . LYS A 1 129 ? -0.904 15.969 1.976 1.00 69.75 129 LYS A CA 1
ATOM 1052 C C . LYS A 1 129 ? -2.096 15.375 2.735 1.00 69.75 129 LYS A C 1
ATOM 1054 O O . LYS A 1 129 ? -2.993 14.749 2.169 1.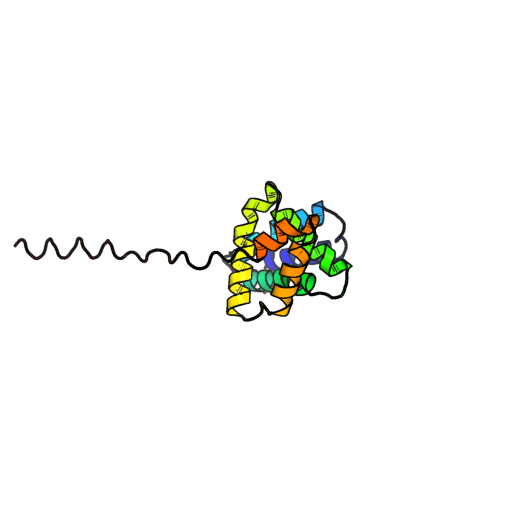00 69.75 129 LYS A O 1
ATOM 1059 N N . ASN A 1 130 ? -2.089 15.601 4.043 1.00 54.19 130 ASN A N 1
ATOM 1060 C CA . ASN A 1 130 ? -3.260 15.559 4.886 1.00 54.19 130 ASN A CA 1
ATOM 1061 C C . ASN A 1 130 ? -4.121 16.750 4.476 1.00 54.19 130 ASN A C 1
ATOM 1063 O O . ASN A 1 130 ? -3.862 17.883 4.874 1.00 54.19 130 ASN A O 1
ATOM 1067 N N . ASP A 1 131 ? -5.157 16.502 3.680 1.00 44.06 131 ASP A N 1
ATOM 1068 C CA . ASP A 1 131 ? -6.327 17.368 3.750 1.00 44.06 131 ASP A CA 1
ATOM 1069 C C . ASP A 1 131 ? -6.951 17.106 5.130 1.00 44.06 131 ASP A C 1
ATOM 1071 O O . ASP A 1 131 ? -7.815 16.228 5.286 1.00 44.06 131 ASP A O 1
ATOM 1075 N N . ASP A 1 132 ? -6.435 17.793 6.152 1.00 40.47 132 ASP A N 1
ATOM 1076 C CA . ASP A 1 132 ? -7.171 18.013 7.384 1.00 40.47 132 ASP A CA 1
ATOM 1077 C C . ASP A 1 132 ? -8.480 18.711 7.005 1.00 40.47 132 ASP A C 1
ATOM 1079 O O . ASP A 1 132 ? -8.494 19.741 6.337 1.00 40.47 132 ASP A O 1
ATOM 1083 N N . ALA A 1 133 ? -9.587 18.112 7.435 1.00 39.31 133 ALA A N 1
ATOM 1084 C CA . ALA A 1 133 ? -10.860 18.786 7.638 1.00 39.31 133 ALA A CA 1
ATOM 1085 C C . ALA A 1 133 ? -11.422 19.596 6.447 1.00 39.31 133 ALA A C 1
ATOM 1087 O O . ALA A 1 133 ? -11.435 20.823 6.443 1.00 39.31 133 ALA A O 1
ATOM 1088 N N . VAL A 1 134 ? -12.136 18.914 5.550 1.00 32.66 134 VAL A N 1
ATOM 1089 C CA . VAL A 1 134 ? -13.486 19.412 5.255 1.00 32.66 134 VAL A CA 1
ATOM 1090 C C . VAL A 1 134 ? -14.402 18.687 6.233 1.00 32.66 134 VAL A C 1
ATOM 1092 O O . VAL A 1 134 ? -14.712 17.513 6.007 1.00 32.66 134 VAL A O 1
ATOM 1095 N N . PRO A 1 135 ? -14.848 19.324 7.333 1.00 37.28 135 PRO A N 1
ATOM 1096 C CA . PRO A 1 135 ? -16.123 18.930 7.891 1.00 37.28 135 PRO A CA 1
ATOM 1097 C C . PRO A 1 135 ? -17.095 19.088 6.729 1.00 37.28 135 PRO A C 1
ATOM 1099 O O . PRO A 1 135 ? -17.228 20.181 6.170 1.00 37.28 135 PRO A O 1
ATOM 1102 N N . GLN A 1 136 ? -17.755 18.000 6.330 1.00 40.28 136 GLN A N 1
ATOM 1103 C CA . GLN A 1 136 ? -19.052 18.155 5.691 1.00 40.28 136 GLN A CA 1
ATOM 1104 C C . GLN A 1 136 ? -19.786 19.163 6.566 1.00 40.28 136 GLN A C 1
ATOM 1106 O O . GLN A 1 136 ? -19.983 18.884 7.750 1.00 40.28 136 GLN A O 1
ATOM 1111 N N . ARG A 1 137 ? -20.065 20.360 6.031 1.00 33.53 137 ARG A N 1
ATOM 1112 C CA . ARG A 1 137 ? -20.984 21.300 6.663 1.00 33.53 137 ARG A CA 1
ATOM 1113 C C . ARG A 1 137 ? -22.204 20.457 6.990 1.00 33.53 137 ARG A C 1
ATOM 1115 O O . ARG A 1 137 ? -22.937 20.062 6.085 1.00 33.53 137 ARG A O 1
ATOM 1122 N N . SER A 1 138 ? -22.347 20.093 8.262 1.00 35.06 138 SER A N 1
ATOM 1123 C CA . SER A 1 138 ? -23.551 19.455 8.738 1.00 35.06 138 SER A CA 1
ATOM 1124 C C . SER A 1 138 ? -24.666 20.401 8.340 1.00 35.06 138 SER A C 1
ATOM 1126 O O . SER A 1 138 ? -24.554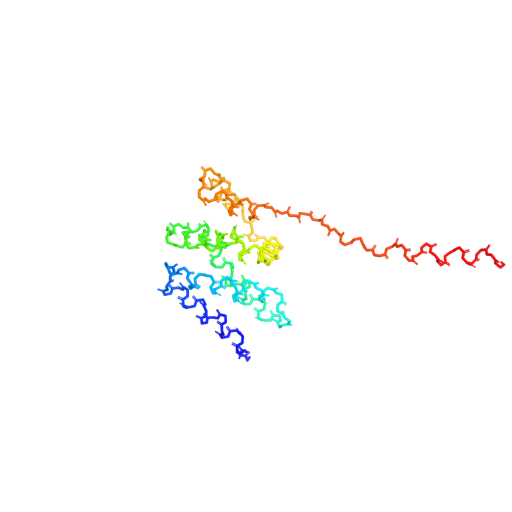 21.624 8.456 1.00 35.06 138 SER A O 1
ATOM 1128 N N . ASN A 1 139 ? -25.693 19.823 7.737 1.00 40.94 139 ASN A N 1
ATOM 1129 C CA . ASN A 1 139 ? -26.862 20.530 7.269 1.00 40.94 139 ASN A CA 1
ATOM 1130 C C . ASN A 1 139 ? -27.543 21.250 8.448 1.00 40.94 139 ASN A C 1
ATOM 1132 O O . ASN A 1 139 ? -28.495 20.744 9.027 1.00 40.94 139 ASN A O 1
ATOM 1136 N N . HIS A 1 140 ? -27.088 22.457 8.772 1.00 41.06 140 HIS A N 1
ATOM 1137 C CA . HIS A 1 140 ? -27.759 23.416 9.645 1.00 41.06 140 HIS A CA 1
ATOM 1138 C C . HIS A 1 140 ? -28.087 24.674 8.836 1.00 41.06 140 HIS A C 1
ATOM 1140 O O . HIS A 1 140 ? -27.723 25.786 9.184 1.00 41.06 140 HIS A O 1
ATOM 1146 N N . SER A 1 141 ? -28.767 24.489 7.703 1.00 36.12 141 SER A N 1
ATOM 1147 C CA . SER A 1 141 ? -29.465 25.577 6.995 1.00 36.12 141 SER A CA 1
ATOM 1148 C C . SER A 1 141 ? -30.920 25.218 6.652 1.00 36.12 141 SER A C 1
ATOM 1150 O O . SER A 1 141 ? -31.676 26.034 6.143 1.00 36.12 141 SER A O 1
ATOM 1152 N N . LYS A 1 142 ? -31.392 24.020 7.034 1.00 43.47 142 LYS A N 1
ATOM 1153 C CA . LYS A 1 142 ? -32.834 23.705 7.017 1.00 43.47 142 LYS A CA 1
ATOM 1154 C C . LYS A 1 142 ? -33.540 23.953 8.355 1.00 43.47 142 LYS A C 1
ATOM 1156 O O . LYS A 1 142 ? -34.752 23.801 8.423 1.00 43.47 142 LYS A O 1
ATOM 1161 N N . ALA A 1 143 ? -32.817 24.399 9.386 1.00 40.88 143 ALA A N 1
ATOM 1162 C CA . ALA A 1 143 ? -33.419 24.835 10.650 1.00 40.88 143 ALA A CA 1
ATOM 1163 C C . ALA A 1 143 ? -33.879 26.310 10.624 1.00 40.88 143 ALA A C 1
ATOM 1165 O O . ALA A 1 143 ? -34.838 26.647 11.303 1.00 40.88 143 ALA A O 1
ATOM 1166 N N . CYS A 1 144 ? -33.291 27.171 9.780 1.00 40.47 144 CYS A N 1
ATOM 1167 C CA . CYS A 1 144 ? -33.654 28.598 9.723 1.00 40.47 144 CYS A CA 1
ATOM 1168 C C . CYS A 1 144 ? -34.949 28.882 8.926 1.00 40.47 144 CYS A C 1
ATOM 1170 O O . CYS A 1 144 ? -35.521 29.962 9.026 1.00 40.47 144 CYS A O 1
ATOM 1172 N N . HIS A 1 145 ? -35.464 27.906 8.168 1.00 39.66 145 HIS A N 1
ATOM 1173 C CA . HIS A 1 145 ? -36.699 28.083 7.391 1.00 39.66 145 HIS A CA 1
ATOM 1174 C C . HIS A 1 145 ? -37.982 27.605 8.086 1.00 39.66 145 HIS A C 1
ATOM 1176 O O . HIS A 1 145 ? -39.057 27.851 7.554 1.00 39.66 145 HIS A O 1
ATOM 1182 N N . ARG A 1 146 ? -37.910 26.973 9.268 1.00 44.34 146 ARG A N 1
ATOM 1183 C CA . ARG A 1 146 ? -39.116 26.567 10.023 1.00 44.34 146 ARG A CA 1
ATOM 1184 C C . ARG A 1 146 ? -39.493 27.487 11.186 1.00 44.34 146 ARG A C 1
ATOM 1186 O O . ARG A 1 146 ? -40.612 27.386 11.669 1.00 44.34 146 ARG A O 1
ATOM 1193 N N . GLU A 1 147 ? -38.635 28.422 11.592 1.00 41.94 147 GLU A N 1
ATOM 1194 C CA . GLU A 1 147 ? -38.964 29.388 12.660 1.00 41.94 147 GLU A CA 1
ATOM 1195 C C . GLU A 1 147 ? -39.536 30.723 12.154 1.00 41.94 147 GLU A C 1
ATOM 1197 O O . GLU A 1 147 ? -40.057 31.503 12.949 1.00 41.94 147 GLU A O 1
ATOM 1202 N N . LEU A 1 148 ? -39.518 30.982 10.840 1.00 46.34 148 LEU A N 1
ATOM 1203 C CA . LEU A 1 148 ? -40.103 32.202 10.259 1.00 46.34 148 LEU A CA 1
ATOM 1204 C C . LEU A 1 148 ? -41.569 32.051 9.819 1.00 46.34 148 LEU A C 1
ATOM 1206 O O . LEU A 1 148 ? -42.244 33.061 9.638 1.00 46.34 148 LEU A O 1
ATOM 1210 N N . GLU A 1 149 ? -42.099 30.828 9.726 1.00 47.31 149 GLU A N 1
ATOM 1211 C CA . GLU A 1 149 ? -43.530 30.593 9.456 1.00 47.31 149 GLU A CA 1
ATOM 1212 C C . GLU A 1 149 ? -44.379 30.492 10.738 1.00 47.31 149 GLU A C 1
ATOM 1214 O O . GLU A 1 149 ? -45.587 30.681 10.685 1.00 47.31 149 GLU A O 1
ATOM 1219 N N . ALA A 1 150 ? -43.765 30.306 11.914 1.00 51.69 150 ALA A N 1
ATOM 1220 C CA . ALA A 1 150 ? -44.473 30.252 13.202 1.00 51.69 150 ALA A CA 1
ATOM 1221 C C . ALA A 1 150 ? -44.663 31.625 13.886 1.00 51.69 150 ALA A C 1
ATOM 1223 O O . ALA A 1 150 ? -45.278 31.704 14.945 1.00 51.69 150 ALA A O 1
ATOM 1224 N N . LYS A 1 151 ? -44.146 32.714 13.297 1.00 53.22 151 LYS A N 1
ATOM 1225 C CA . LYS A 1 151 ? -44.332 34.102 13.778 1.00 53.22 151 LYS A CA 1
ATOM 1226 C C . LYS A 1 151 ? -45.214 34.960 12.858 1.00 53.22 151 LYS A C 1
ATOM 1228 O O . LYS A 1 151 ? -45.208 36.183 12.975 1.00 53.22 151 LYS A O 1
ATOM 1233 N N . ARG A 1 152 ? -45.940 34.338 11.923 1.00 55.59 152 ARG A N 1
ATOM 1234 C CA . ARG A 1 152 ? -46.845 35.021 10.980 1.00 55.59 152 ARG A CA 1
ATOM 1235 C C . ARG A 1 152 ? -48.300 34.528 11.010 1.00 55.59 152 ARG A C 1
ATOM 1237 O O . ARG A 1 152 ? -49.041 34.850 10.085 1.00 55.59 152 ARG A O 1
ATOM 1244 N N . SER A 1 153 ? -48.700 33.833 12.078 1.00 46.44 153 SER A N 1
ATOM 1245 C CA . SER A 1 153 ? -50.109 33.649 12.461 1.00 46.44 153 SER A CA 1
ATOM 1246 C C . SER A 1 153 ? -50.404 34.410 13.742 1.00 46.44 153 SER A C 1
ATOM 1248 O O . SER A 1 153 ? -49.525 34.383 14.633 1.00 46.44 153 SER A O 1
#

Foldseek 3Di:
DDDPLLVVLVVLLVQCVVCLPDLVSLLCNLVSLLVQCPPPDVVSNVSSLVSCCQQAVDLCLDPDPSSNVSNLSSLLCCVDPSNVVSLVSLLSSLVVCVVVVVCDPSSLVSLVVCCVPPSRVVSSVSNVPPPPDPPPPPPPPVVVVPVVVVPPD

Secondary structure (DSSP, 8-state):
---HHHHHHHHHHHHHHH-TT-HHHHHHHHHHHGGGGG-SSHHHHHHHHHHHIIIIIIHHH-S-HHHHHHHHHHHHHTTSHHHHTTHHHHHHHHHHHHHTT---HHHHHHHHHHTTSHHHHHHHHHHH----------S-SSSTTTSSSTT--

pLDDT: mean 81.79, std 18.84, range [32.66, 98.0]

Organism: Ciona savignyi (NCBI:txid51511)

Radius of gyration: 19.88 Å; chains: 1; bounding box: 66×53×31 Å

Sequence (153 aa):
MLSVRKSALQCATDVLNVHPGVQEVREMWVEGVFPRVDDNETSVQEKTFLLMEEKILQGVISQNVQDQSLSWDLLAFLSTEKGNRLRIYLQKAIRHWNRQQKVTKTLVQKIVYNLNNDDRKVPAWMTLKNDDAVPQRSNHSKACHRELEAKRS